Protein AF-A0A7C3K8A3-F1 (afdb_monomer)

Sequence (135 aa):
MPVVFFILYAIAVWIAVFLIRRRWIALITLALSLAPIGGFSHVCVLFLPFAQSEPAETWLYYVALAYAVVILCVGLVIALRPPRLPPGHCHRCRYDLSGIAGTVCPECGAAIDTSTGAGATAPLDSEHKVKPAAT

pLDDT: mean 82.84, std 11.64, range [53.03, 96.19]

Structure (mmCIF, N/CA/C/O backbone):
data_AF-A0A7C3K8A3-F1
#
_entry.id   AF-A0A7C3K8A3-F1
#
loop_
_atom_site.group_PDB
_atom_site.id
_atom_site.type_symbol
_atom_site.label_atom_id
_atom_site.label_alt_id
_atom_site.label_comp_id
_atom_site.label_asym_id
_atom_site.label_entity_id
_atom_site.label_seq_id
_atom_site.pdbx_PDB_ins_code
_atom_site.Cartn_x
_atom_site.Cartn_y
_atom_site.Cartn_z
_atom_site.occupancy
_atom_site.B_iso_or_equiv
_atom_site.auth_seq_id
_atom_site.auth_comp_id
_atom_site.auth_asym_id
_atom_site.auth_atom_id
_atom_site.pdbx_PDB_model_num
ATOM 1 N N . MET A 1 1 ? 16.242 -13.545 -10.972 1.00 73.56 1 MET A N 1
ATOM 2 C CA . MET A 1 1 ? 14.850 -13.620 -10.464 1.00 73.56 1 MET A CA 1
ATOM 3 C C . MET A 1 1 ? 14.275 -12.214 -10.215 1.00 73.56 1 MET A C 1
ATOM 5 O O . MET A 1 1 ? 13.866 -11.925 -9.096 1.00 73.56 1 MET A O 1
ATOM 9 N N . PRO A 1 2 ? 14.233 -11.315 -11.218 1.00 77.12 2 PRO A N 1
ATOM 10 C CA . PRO A 1 2 ? 13.771 -9.932 -11.016 1.00 77.12 2 PRO A CA 1
ATOM 11 C C . PRO A 1 2 ? 12.314 -9.856 -10.528 1.00 77.12 2 PRO A C 1
ATOM 13 O O . PRO A 1 2 ? 11.988 -9.027 -9.688 1.00 77.12 2 PRO A O 1
ATOM 16 N N . VAL A 1 3 ? 11.464 -10.790 -10.966 1.00 81.25 3 VAL A N 1
ATOM 17 C CA . VAL A 1 3 ? 10.042 -10.875 -10.585 1.00 81.25 3 VAL A CA 1
ATOM 18 C C . VAL A 1 3 ? 9.837 -10.984 -9.068 1.00 81.25 3 VAL A C 1
ATOM 20 O O . VAL A 1 3 ? 8.957 -10.329 -8.519 1.00 81.25 3 VAL A O 1
ATOM 23 N N . VAL A 1 4 ? 10.669 -11.762 -8.365 1.00 87.69 4 VAL A N 1
ATOM 24 C CA . VAL A 1 4 ? 10.536 -11.955 -6.909 1.00 87.69 4 VAL A CA 1
ATOM 25 C C . VAL A 1 4 ? 10.790 -10.647 -6.156 1.00 87.69 4 VAL A C 1
ATOM 27 O O . VAL A 1 4 ? 10.057 -10.327 -5.223 1.00 87.69 4 VAL A O 1
ATOM 30 N N . PHE A 1 5 ? 11.773 -9.855 -6.594 1.00 87.94 5 PHE A N 1
ATOM 31 C CA . PHE A 1 5 ? 12.060 -8.550 -5.995 1.00 87.94 5 PHE A CA 1
ATOM 32 C C . PHE A 1 5 ? 10.886 -7.585 -6.144 1.00 87.94 5 PHE A C 1
ATOM 34 O O . PHE A 1 5 ? 10.539 -6.909 -5.178 1.00 87.94 5 PHE A O 1
ATOM 41 N N . PHE A 1 6 ? 10.231 -7.567 -7.309 1.00 86.38 6 PHE A N 1
ATOM 42 C CA . PHE A 1 6 ? 9.035 -6.753 -7.513 1.00 86.38 6 PHE A CA 1
ATOM 43 C C . PHE A 1 6 ? 7.921 -7.146 -6.544 1.00 86.38 6 PHE A C 1
ATOM 45 O O . PHE A 1 6 ? 7.355 -6.267 -5.890 1.00 86.38 6 PHE A O 1
ATOM 52 N N . ILE A 1 7 ? 7.634 -8.443 -6.405 1.00 91.50 7 ILE A N 1
ATOM 53 C CA . ILE A 1 7 ? 6.567 -8.936 -5.520 1.00 91.50 7 ILE A CA 1
ATOM 54 C C . ILE A 1 7 ? 6.844 -8.546 -4.065 1.00 91.50 7 ILE A C 1
ATOM 56 O O . ILE A 1 7 ? 5.972 -7.985 -3.401 1.00 91.50 7 ILE A O 1
ATOM 60 N N . LEU A 1 8 ? 8.063 -8.790 -3.574 1.00 94.94 8 LEU A N 1
ATOM 61 C CA . LEU A 1 8 ? 8.453 -8.416 -2.211 1.00 94.94 8 LEU A CA 1
ATOM 62 C C . LEU A 1 8 ? 8.361 -6.903 -1.990 1.00 94.94 8 LEU A C 1
ATOM 64 O O . LEU A 1 8 ? 7.886 -6.462 -0.944 1.00 94.94 8 LEU A O 1
ATOM 68 N N . TYR A 1 9 ? 8.757 -6.115 -2.990 1.00 93.19 9 TYR A N 1
ATOM 69 C CA . TYR A 1 9 ? 8.633 -4.663 -2.963 1.00 93.19 9 TYR A CA 1
ATOM 70 C C . TYR A 1 9 ? 7.170 -4.213 -2.831 1.00 93.19 9 TYR A C 1
ATOM 72 O O . TYR A 1 9 ? 6.857 -3.414 -1.950 1.00 93.19 9 TYR A O 1
ATOM 80 N N . ALA A 1 10 ? 6.255 -4.762 -3.637 1.00 93.69 10 ALA A N 1
ATOM 81 C CA . ALA A 1 10 ? 4.830 -4.430 -3.547 1.00 93.69 10 ALA A CA 1
ATOM 82 C C . ALA A 1 10 ? 4.236 -4.797 -2.183 1.00 93.69 10 ALA A C 1
ATOM 84 O O . ALA A 1 10 ? 3.538 -3.982 -1.579 1.00 93.69 10 ALA A O 1
ATOM 85 N N . ILE A 1 11 ? 4.560 -5.986 -1.662 1.00 95.81 11 ILE A N 1
ATOM 86 C CA . ILE A 1 11 ? 4.117 -6.422 -0.331 1.00 95.81 11 ILE A CA 1
ATOM 87 C C . ILE A 1 11 ? 4.616 -5.448 0.743 1.00 95.81 11 ILE A C 1
ATOM 89 O O . ILE A 1 11 ? 3.832 -5.028 1.593 1.00 95.81 11 ILE A O 1
ATOM 93 N N . ALA A 1 12 ? 5.887 -5.040 0.691 1.00 95.38 12 ALA A N 1
ATOM 94 C CA . ALA A 1 12 ? 6.451 -4.083 1.639 1.00 95.38 12 ALA A CA 1
ATOM 95 C C . ALA A 1 12 ? 5.743 -2.718 1.577 1.00 95.38 12 ALA A C 1
ATOM 97 O O . ALA A 1 12 ? 5.400 -2.161 2.622 1.00 95.38 12 ALA A O 1
ATOM 98 N N . VAL A 1 13 ? 5.460 -2.209 0.371 1.00 93.50 13 VAL A N 1
ATOM 99 C CA . VAL A 1 13 ? 4.698 -0.964 0.172 1.00 93.50 13 VAL A CA 1
ATOM 100 C C . VAL A 1 13 ? 3.294 -1.089 0.763 1.00 93.50 13 VAL A C 1
ATOM 102 O O . VAL A 1 13 ? 2.861 -0.207 1.504 1.00 93.50 13 VAL A O 1
ATOM 105 N N . TRP A 1 14 ? 2.584 -2.189 0.506 1.00 95.44 14 TRP A N 1
ATOM 106 C CA . TRP A 1 14 ? 1.239 -2.397 1.046 1.00 95.44 14 TRP A CA 1
ATOM 107 C C . TRP A 1 14 ? 1.222 -2.550 2.566 1.00 95.44 14 TRP A C 1
ATOM 109 O O . TRP A 1 14 ? 0.335 -1.990 3.210 1.00 95.44 14 TRP A O 1
ATOM 119 N N . ILE A 1 15 ? 2.204 -3.238 3.157 1.00 93.38 15 ILE A N 1
ATOM 120 C CA . ILE A 1 15 ? 2.361 -3.317 4.617 1.00 93.38 15 ILE A CA 1
ATOM 121 C C . ILE A 1 15 ? 2.610 -1.920 5.189 1.00 93.38 15 ILE A C 1
ATOM 123 O O . ILE A 1 15 ? 1.942 -1.529 6.144 1.00 93.38 15 ILE A O 1
ATOM 127 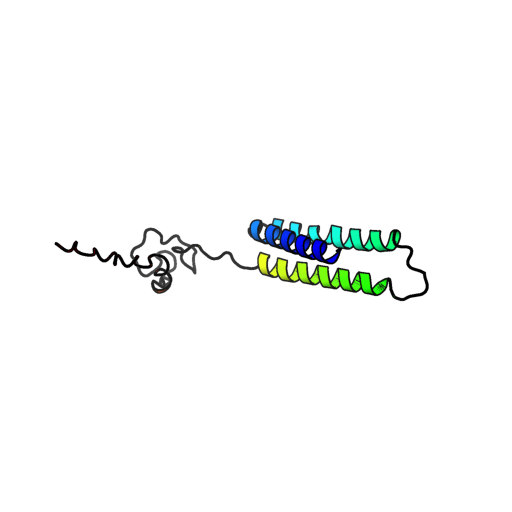N N . ALA A 1 16 ? 3.508 -1.134 4.592 1.00 91.56 16 ALA A N 1
ATOM 128 C CA . ALA A 1 16 ? 3.775 0.231 5.038 1.00 91.56 16 ALA A CA 1
ATOM 129 C C . ALA A 1 16 ? 2.509 1.106 4.980 1.00 91.56 16 ALA A C 1
ATOM 131 O O . ALA A 1 16 ? 2.169 1.770 5.960 1.00 91.56 16 ALA A O 1
ATOM 132 N N . VAL A 1 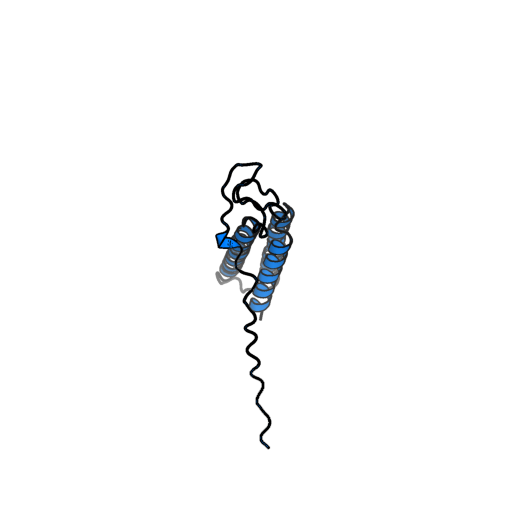17 ? 1.756 1.048 3.876 1.00 91.50 17 VAL A N 1
ATOM 133 C CA . VAL A 1 17 ? 0.474 1.758 3.724 1.00 91.50 17 VAL A CA 1
ATOM 134 C C . VAL A 1 17 ? -0.549 1.286 4.760 1.00 91.50 17 VAL A C 1
ATOM 136 O O . VAL A 1 17 ? -1.230 2.111 5.369 1.00 91.50 17 VAL A O 1
ATOM 139 N N . PHE A 1 18 ? -0.632 -0.020 5.019 1.00 90.62 18 PHE A N 1
ATOM 140 C CA . PHE A 1 18 ? -1.535 -0.590 6.019 1.00 90.62 18 PHE A CA 1
ATOM 141 C C . PHE A 1 18 ? -1.210 -0.110 7.440 1.00 90.62 18 PHE A C 1
ATOM 143 O O . PHE A 1 18 ? -2.116 0.261 8.191 1.00 90.62 18 PHE A O 1
ATOM 150 N N . LEU A 1 19 ? 0.076 -0.064 7.801 1.00 89.06 19 LEU A N 1
ATOM 151 C CA . LEU A 1 19 ? 0.536 0.404 9.110 1.00 89.06 19 LEU A CA 1
ATOM 152 C C . LEU A 1 19 ? 0.323 1.915 9.287 1.00 89.06 19 LEU A C 1
ATOM 154 O O . LEU A 1 19 ? -0.032 2.372 10.374 1.00 89.06 19 LEU A O 1
ATOM 158 N N . ILE A 1 20 ? 0.478 2.693 8.212 1.00 89.06 20 ILE A N 1
ATOM 159 C CA . ILE A 1 20 ? 0.416 4.163 8.232 1.00 89.06 20 ILE A CA 1
ATOM 160 C C . ILE A 1 20 ? -0.984 4.692 7.840 1.00 89.06 20 ILE A C 1
ATOM 162 O O . ILE A 1 20 ? -1.200 5.902 7.756 1.00 89.06 20 ILE A O 1
ATOM 166 N N . ARG A 1 21 ? -1.988 3.808 7.696 1.00 80.69 21 ARG A N 1
ATOM 167 C CA . ARG A 1 21 ? -3.351 4.088 7.180 1.00 80.69 21 ARG A CA 1
ATOM 168 C C . ARG A 1 21 ? -4.092 5.288 7.787 1.00 80.69 21 ARG A C 1
ATOM 170 O O . ARG A 1 21 ? -5.107 5.722 7.263 1.00 80.69 21 ARG A O 1
ATOM 177 N N . ARG A 1 22 ? -3.651 5.789 8.944 1.00 72.31 22 ARG A N 1
ATOM 178 C CA . ARG A 1 22 ? -4.342 6.807 9.750 1.00 72.31 22 ARG A CA 1
ATOM 179 C C . ARG A 1 22 ? -3.901 8.247 9.466 1.00 72.31 22 ARG A C 1
ATOM 181 O O . ARG A 1 22 ? -4.381 9.154 10.141 1.00 72.31 22 ARG A O 1
ATOM 188 N N . ARG A 1 23 ? -2.969 8.475 8.535 1.00 79.56 23 ARG A N 1
ATOM 189 C CA . ARG A 1 23 ? -2.425 9.810 8.232 1.00 79.56 23 ARG A CA 1
ATOM 190 C C . ARG A 1 23 ? -2.284 10.017 6.726 1.00 79.56 23 ARG A C 1
ATOM 192 O O . ARG A 1 23 ? -2.037 9.064 5.997 1.00 79.56 23 ARG A O 1
ATOM 199 N N . TRP A 1 24 ? -2.322 11.280 6.291 1.00 85.00 24 TRP A N 1
ATOM 200 C CA . TRP A 1 24 ? -1.955 11.723 4.931 1.00 85.00 24 TRP A CA 1
ATOM 201 C C . TRP A 1 24 ? -0.601 11.163 4.456 1.00 85.00 24 TRP A C 1
ATOM 203 O O . TRP A 1 24 ? -0.359 11.034 3.261 1.00 85.00 24 TRP A O 1
ATOM 213 N N . ILE A 1 25 ? 0.245 10.744 5.400 1.00 88.62 25 ILE A N 1
ATOM 214 C CA . ILE A 1 25 ? 1.499 10.027 5.169 1.00 88.62 25 ILE A CA 1
ATOM 215 C C . ILE A 1 25 ? 1.293 8.767 4.309 1.00 88.62 25 ILE A C 1
ATOM 217 O O . ILE A 1 25 ? 2.141 8.497 3.473 1.00 88.62 25 ILE A O 1
ATOM 221 N N . ALA A 1 26 ? 0.171 8.043 4.420 1.00 86.38 26 ALA A N 1
ATOM 222 C CA . ALA A 1 26 ? -0.088 6.867 3.582 1.00 86.38 26 ALA A CA 1
ATOM 223 C C . ALA A 1 26 ? -0.123 7.212 2.081 1.00 86.38 26 ALA A C 1
ATOM 225 O O . ALA A 1 26 ? 0.432 6.474 1.269 1.00 86.38 26 ALA A O 1
ATOM 226 N N . LEU A 1 27 ? -0.710 8.360 1.717 1.00 89.00 27 LEU A N 1
ATOM 227 C CA . LEU A 1 27 ? -0.717 8.848 0.335 1.00 89.00 27 LEU A CA 1
ATOM 228 C C . LEU A 1 27 ? 0.683 9.272 -0.115 1.00 89.00 27 LEU A C 1
ATOM 230 O O . LEU A 1 27 ? 1.071 8.984 -1.242 1.00 89.00 27 LEU A O 1
ATOM 234 N N . ILE A 1 28 ? 1.463 9.894 0.776 1.00 92.69 28 ILE A N 1
ATOM 235 C CA . ILE A 1 28 ? 2.857 10.267 0.495 1.00 92.69 28 ILE A CA 1
ATOM 236 C C . ILE A 1 28 ? 3.710 9.016 0.266 1.00 92.69 28 ILE A C 1
ATOM 238 O O . ILE A 1 28 ? 4.455 8.964 -0.705 1.00 92.69 28 ILE A O 1
ATOM 242 N N . THR A 1 29 ? 3.583 7.988 1.109 1.00 91.00 29 THR A N 1
ATOM 243 C CA . THR A 1 29 ? 4.299 6.712 0.951 1.00 91.00 29 THR A CA 1
ATOM 244 C C . THR A 1 29 ? 3.943 6.037 -0.372 1.00 91.00 29 THR A C 1
ATOM 246 O O . THR A 1 29 ? 4.825 5.544 -1.073 1.00 91.00 29 THR A O 1
ATOM 249 N N . LEU A 1 30 ? 2.661 6.054 -0.742 1.00 90.88 30 LEU A N 1
ATOM 250 C CA . LEU A 1 30 ? 2.166 5.478 -1.988 1.00 90.88 30 LEU A CA 1
ATOM 251 C C . LEU A 1 30 ? 2.681 6.251 -3.216 1.00 90.88 30 LEU A C 1
ATOM 253 O O . LEU A 1 30 ? 3.174 5.633 -4.155 1.00 90.88 30 LEU A O 1
ATOM 257 N N . ALA A 1 31 ? 2.686 7.586 -3.178 1.00 92.62 31 ALA A N 1
ATOM 258 C CA . ALA A 1 31 ? 3.287 8.413 -4.227 1.00 92.62 31 ALA A CA 1
ATOM 259 C C . ALA A 1 31 ? 4.810 8.207 -4.332 1.00 92.62 31 ALA A C 1
ATOM 261 O O . ALA A 1 31 ? 5.343 8.046 -5.428 1.00 92.62 31 ALA A O 1
ATOM 262 N N . LEU A 1 32 ? 5.509 8.139 -3.194 1.00 94.25 32 LEU A N 1
ATOM 263 C CA . LEU A 1 32 ? 6.957 7.931 -3.142 1.00 94.25 32 LEU A CA 1
ATOM 264 C C . LEU A 1 32 ? 7.365 6.553 -3.684 1.00 94.25 32 LEU A C 1
ATOM 266 O O . LEU A 1 32 ? 8.446 6.415 -4.251 1.00 94.25 32 LEU A O 1
ATOM 270 N N . SER A 1 33 ? 6.490 5.547 -3.576 1.00 91.38 33 SER A N 1
ATOM 271 C CA . SER A 1 33 ? 6.738 4.207 -4.123 1.00 91.38 33 SER A CA 1
ATOM 272 C C . SER A 1 33 ? 6.820 4.160 -5.658 1.00 91.38 33 SER A C 1
ATOM 274 O O . SER A 1 33 ? 7.395 3.233 -6.222 1.00 91.38 33 SER A O 1
ATOM 276 N N . LEU A 1 34 ? 6.325 5.186 -6.359 1.00 92.69 34 LEU A N 1
ATOM 277 C CA . LEU A 1 34 ? 6.439 5.275 -7.819 1.00 92.69 34 LEU A CA 1
ATOM 278 C C . LEU A 1 34 ? 7.845 5.670 -8.288 1.00 92.69 34 LEU A C 1
ATOM 280 O O . LEU A 1 34 ? 8.264 5.268 -9.374 1.00 92.69 34 LEU A O 1
ATOM 284 N N . ALA A 1 35 ? 8.586 6.425 -7.472 1.00 93.06 35 ALA A N 1
ATOM 285 C CA . ALA A 1 35 ? 9.919 6.916 -7.814 1.00 93.06 35 ALA A CA 1
ATOM 286 C C . ALA A 1 35 ? 10.918 5.794 -8.163 1.00 93.06 35 ALA A C 1
ATOM 288 O O . ALA A 1 35 ? 11.543 5.880 -9.220 1.00 93.06 35 ALA A O 1
ATOM 289 N N . PRO A 1 36 ? 11.064 4.714 -7.368 1.00 90.12 36 PRO A N 1
ATOM 290 C CA . PRO A 1 36 ? 11.964 3.618 -7.722 1.00 90.12 36 PRO A CA 1
ATOM 291 C C . PRO A 1 36 ? 11.496 2.815 -8.942 1.00 90.12 36 PRO A C 1
ATOM 293 O O . PRO A 1 36 ? 12.348 2.319 -9.671 1.00 90.12 36 PRO A O 1
ATOM 296 N N . ILE A 1 37 ? 10.188 2.719 -9.221 1.00 89.56 37 ILE A N 1
ATOM 297 C CA . ILE A 1 37 ? 9.683 2.048 -10.436 1.00 89.56 37 ILE A CA 1
ATOM 298 C C . ILE A 1 37 ? 10.098 2.840 -11.682 1.00 89.56 37 ILE A C 1
ATOM 300 O O . ILE A 1 37 ? 10.645 2.269 -12.629 1.00 89.56 37 ILE A O 1
ATOM 304 N N . GLY A 1 38 ? 9.892 4.161 -11.663 1.00 87.50 38 GLY A N 1
ATOM 305 C CA . GLY A 1 38 ? 10.313 5.051 -12.746 1.00 87.50 38 GLY A CA 1
ATOM 306 C C . GLY A 1 38 ? 11.834 5.093 -12.903 1.00 87.50 38 GLY A C 1
ATOM 307 O O . GLY A 1 38 ? 12.341 4.952 -14.014 1.00 87.50 38 GLY A O 1
ATOM 308 N N . GLY A 1 39 ? 12.562 5.202 -11.788 1.00 88.62 39 GLY A N 1
ATOM 309 C CA . GLY A 1 39 ? 14.025 5.215 -11.763 1.00 88.62 39 GLY A CA 1
ATOM 310 C C . GLY A 1 39 ? 14.632 3.921 -12.300 1.00 88.62 39 GLY A C 1
ATOM 311 O O . GLY A 1 39 ? 15.495 3.974 -13.169 1.00 88.62 39 GLY A O 1
ATOM 312 N N . PHE A 1 40 ? 14.143 2.761 -11.855 1.00 88.19 40 PHE A N 1
ATOM 313 C CA . PHE A 1 40 ? 14.605 1.464 -12.352 1.00 88.19 40 PHE A CA 1
ATOM 314 C C . PHE A 1 40 ? 14.323 1.298 -13.847 1.00 88.19 40 PHE A C 1
ATOM 316 O O . PHE A 1 40 ? 15.215 0.906 -14.592 1.00 88.19 40 PHE A O 1
ATOM 323 N N . SER A 1 41 ? 13.120 1.668 -14.299 1.00 84.69 41 SER A N 1
ATOM 324 C CA . SER A 1 41 ? 12.761 1.610 -15.723 1.00 84.69 41 SER A CA 1
ATOM 325 C C . SER A 1 41 ? 13.684 2.493 -16.571 1.00 84.69 41 SER A C 1
ATOM 327 O O . SER A 1 41 ? 14.166 2.056 -17.611 1.00 84.69 41 SER A O 1
ATOM 329 N N . HIS A 1 42 ? 13.988 3.709 -16.107 1.00 85.88 42 HIS A N 1
ATOM 330 C CA . HIS A 1 42 ? 14.885 4.632 -16.804 1.00 85.88 42 HIS A CA 1
ATOM 331 C C . HIS A 1 42 ? 16.338 4.131 -16.833 1.00 85.88 42 HIS A C 1
ATOM 333 O O . HIS A 1 42 ? 16.973 4.152 -17.883 1.00 85.88 42 HIS A O 1
ATOM 339 N N . VAL A 1 43 ? 16.847 3.611 -15.710 1.00 88.50 43 VAL A N 1
ATOM 340 C CA . VAL A 1 43 ? 18.188 3.004 -15.626 1.00 88.50 43 VAL A CA 1
ATOM 341 C C . VAL A 1 43 ? 18.295 1.788 -16.546 1.00 88.50 43 VAL A C 1
ATOM 343 O O . VAL A 1 43 ? 19.290 1.653 -17.251 1.00 88.50 43 VAL A O 1
ATOM 346 N N . CYS A 1 44 ? 17.277 0.925 -16.595 1.00 83.56 44 CYS A N 1
ATOM 347 C CA . CYS A 1 44 ? 17.265 -0.219 -17.506 1.00 83.56 44 CYS A CA 1
ATOM 348 C C . CYS A 1 44 ? 17.379 0.208 -18.971 1.00 83.56 44 CYS A C 1
ATOM 350 O O . CYS A 1 44 ? 18.142 -0.413 -19.701 1.00 83.56 44 CYS A O 1
ATOM 352 N N . VAL A 1 45 ? 16.689 1.273 -19.385 1.00 81.19 45 VAL A N 1
ATOM 353 C CA . VAL A 1 45 ? 16.788 1.791 -20.760 1.00 81.19 45 VAL A CA 1
ATOM 354 C C . VAL A 1 45 ? 18.156 2.406 -21.053 1.00 81.19 45 VAL A C 1
ATOM 356 O O . VAL A 1 45 ? 18.676 2.235 -22.148 1.00 81.19 45 VAL A O 1
ATOM 359 N N . LEU A 1 46 ? 18.781 3.072 -20.079 1.00 86.44 46 LEU A N 1
ATOM 360 C CA . LEU A 1 46 ? 20.108 3.666 -20.271 1.00 86.44 46 LEU A CA 1
ATOM 361 C C . LEU A 1 46 ? 21.246 2.633 -20.312 1.00 86.44 46 LEU A C 1
ATOM 363 O O . LEU A 1 46 ? 22.230 2.844 -21.015 1.00 86.44 46 LEU A O 1
ATOM 367 N N . PHE A 1 47 ? 21.147 1.554 -19.529 1.00 86.75 47 PHE A N 1
ATOM 368 C CA . PHE A 1 47 ? 22.254 0.613 -19.316 1.00 86.75 47 PHE A CA 1
ATOM 369 C C . PHE A 1 47 ? 22.135 -0.706 -20.074 1.00 86.75 47 PHE A C 1
ATOM 371 O O . PHE A 1 47 ? 23.150 -1.383 -20.239 1.00 86.75 47 PHE A O 1
ATOM 378 N N . LEU A 1 48 ? 20.940 -1.113 -20.506 1.00 81.56 48 LEU A N 1
ATOM 379 C CA . LEU A 1 48 ? 20.801 -2.316 -21.320 1.00 81.56 48 LEU A CA 1
ATOM 380 C C . LEU A 1 48 ? 21.052 -1.929 -22.779 1.00 81.56 48 LEU A C 1
ATOM 382 O O . LEU A 1 48 ? 20.268 -1.158 -23.328 1.00 81.56 48 LEU A O 1
ATOM 386 N N . PRO A 1 49 ? 22.112 -2.449 -23.427 1.00 71.94 49 PRO A N 1
ATOM 387 C CA . PRO A 1 49 ? 22.339 -2.245 -24.849 1.00 71.94 49 PRO A CA 1
ATOM 388 C C . PRO A 1 49 ? 21.310 -3.075 -25.624 1.00 71.94 49 PRO A C 1
ATOM 390 O O . PRO A 1 49 ? 21.609 -4.152 -26.140 1.00 71.94 49 PRO A O 1
ATOM 393 N N . PHE A 1 50 ? 20.061 -2.614 -25.648 1.00 66.25 50 PHE A N 1
ATOM 394 C CA . PHE A 1 50 ? 19.053 -3.161 -26.537 1.00 66.25 50 PHE A CA 1
ATOM 395 C C . PHE A 1 50 ? 19.439 -2.768 -27.961 1.00 66.25 50 PHE A C 1
ATOM 397 O O . PHE A 1 50 ? 19.652 -1.599 -28.276 1.00 66.25 50 PHE A O 1
ATOM 404 N N . ALA A 1 51 ? 19.606 -3.775 -28.815 1.00 63.91 51 ALA A N 1
ATOM 405 C CA . ALA A 1 51 ? 19.845 -3.568 -30.232 1.00 63.91 51 ALA A CA 1
ATOM 406 C C . ALA A 1 51 ? 18.701 -2.710 -30.800 1.00 63.91 51 ALA A C 1
ATOM 408 O O . ALA A 1 51 ? 17.536 -3.077 -30.658 1.00 63.91 51 ALA A O 1
ATOM 409 N N . GLN A 1 52 ? 19.047 -1.578 -31.423 1.00 67.50 52 GLN A N 1
ATOM 410 C CA . GLN A 1 52 ? 18.159 -0.493 -31.880 1.00 67.50 52 GLN A CA 1
ATOM 411 C C . GLN A 1 52 ? 17.012 -0.896 -32.840 1.00 67.50 52 GLN A C 1
ATOM 413 O O . GLN A 1 52 ? 16.311 -0.024 -33.345 1.00 67.50 52 GLN A O 1
ATOM 418 N N . SER A 1 53 ? 16.813 -2.180 -33.144 1.00 65.56 53 SER A N 1
ATOM 419 C CA . SER A 1 53 ? 15.924 -2.643 -34.214 1.00 65.56 53 SER A CA 1
ATOM 420 C C . SER A 1 53 ? 14.595 -3.260 -33.765 1.00 65.56 53 SER A C 1
ATOM 422 O O . SER A 1 53 ? 13.825 -3.665 -34.628 1.00 65.56 53 SER A O 1
ATOM 424 N N . GLU A 1 54 ? 14.285 -3.340 -32.469 1.00 68.88 54 GLU A N 1
ATOM 425 C CA . GLU A 1 54 ? 13.056 -3.997 -31.989 1.00 68.88 54 GLU A CA 1
ATOM 426 C C . GLU A 1 54 ? 12.189 -3.049 -31.135 1.00 68.88 54 GLU A C 1
ATOM 428 O O . GLU A 1 54 ? 12.731 -2.307 -30.314 1.00 68.88 54 GLU A O 1
ATOM 433 N N . PRO A 1 55 ? 10.841 -3.132 -31.199 1.00 69.62 55 PRO A N 1
ATOM 434 C CA . PRO A 1 55 ? 9.902 -2.439 -30.294 1.00 69.62 55 PRO A CA 1
ATOM 435 C C . PRO A 1 55 ? 9.991 -2.923 -28.825 1.00 69.62 55 PRO A C 1
ATOM 437 O O . PRO A 1 55 ? 9.086 -2.714 -28.012 1.00 69.62 55 PRO A O 1
ATOM 440 N N . ALA A 1 56 ? 11.096 -3.582 -28.474 1.00 63.91 56 ALA A N 1
ATOM 441 C CA . ALA A 1 56 ? 11.406 -4.147 -27.176 1.00 63.91 56 ALA A CA 1
ATOM 442 C C . ALA A 1 56 ? 11.467 -3.085 -26.061 1.00 63.91 56 ALA A C 1
ATOM 444 O O . ALA A 1 56 ? 11.272 -3.402 -24.892 1.00 63.91 56 ALA A O 1
ATOM 445 N N . GLU A 1 57 ? 11.696 -1.816 -26.385 1.00 68.19 57 GLU A N 1
ATOM 446 C CA . GLU A 1 57 ? 11.757 -0.770 -25.361 1.00 68.19 57 GLU A CA 1
ATOM 447 C C . GLU A 1 57 ? 10.369 -0.431 -24.804 1.00 68.19 57 GLU A C 1
ATOM 449 O O . GLU A 1 57 ? 10.214 -0.164 -23.613 1.00 68.19 57 GLU A O 1
ATOM 454 N N . THR A 1 58 ? 9.319 -0.505 -25.629 1.00 80.38 58 THR A N 1
ATOM 455 C CA . THR A 1 58 ? 7.986 -0.028 -25.235 1.00 80.38 58 THR A CA 1
ATOM 456 C C . THR A 1 58 ? 7.271 -0.990 -24.281 1.00 80.38 58 THR A C 1
ATOM 458 O O . THR A 1 58 ? 6.582 -0.546 -23.361 1.00 80.38 58 THR A O 1
ATOM 461 N N . TRP A 1 59 ? 7.447 -2.310 -24.433 1.00 83.69 59 TRP A N 1
ATOM 462 C CA . TRP A 1 59 ? 6.759 -3.278 -23.563 1.00 83.69 59 TRP A CA 1
ATOM 463 C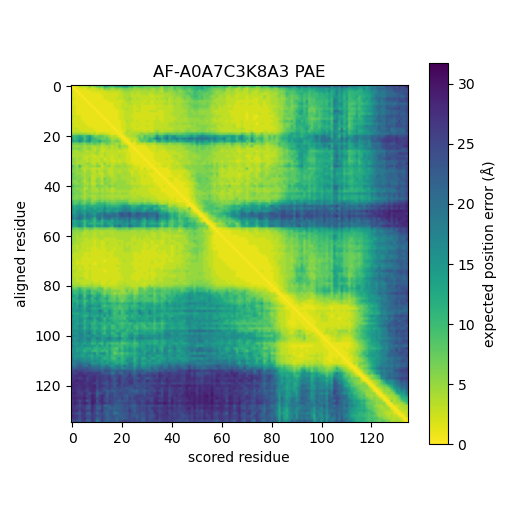 C . TRP A 1 59 ? 7.248 -3.225 -22.115 1.00 83.69 59 TRP A C 1
ATOM 465 O O . TRP A 1 59 ? 6.433 -3.394 -21.209 1.00 83.69 59 TRP A O 1
ATOM 475 N N . LEU A 1 60 ? 8.536 -2.942 -21.876 1.00 82.81 60 LEU A N 1
ATOM 476 C CA . LEU A 1 60 ? 9.075 -2.834 -20.518 1.00 82.81 60 LEU A CA 1
ATOM 477 C C . LEU A 1 60 ? 8.391 -1.687 -19.760 1.00 82.81 60 LEU A C 1
ATOM 479 O O . LEU A 1 60 ? 7.984 -1.860 -18.610 1.00 82.81 60 LEU A O 1
ATOM 483 N N . TYR A 1 61 ? 8.183 -0.550 -20.433 1.00 83.88 61 TYR A N 1
ATOM 484 C CA . TYR A 1 61 ? 7.422 0.573 -19.887 1.00 83.88 61 TYR A CA 1
ATOM 485 C C . TYR A 1 61 ? 5.965 0.207 -19.617 1.00 83.88 61 TYR A C 1
ATOM 487 O O . TYR A 1 61 ? 5.453 0.547 -18.552 1.00 83.88 61 TYR A O 1
ATOM 495 N N . TYR A 1 62 ? 5.299 -0.515 -20.524 1.00 88.00 62 TYR A N 1
ATOM 496 C CA . TYR A 1 62 ? 3.919 -0.956 -20.297 1.00 88.00 62 TYR A CA 1
ATOM 497 C C . TYR A 1 62 ? 3.800 -1.915 -19.111 1.00 88.00 62 TYR A C 1
ATOM 499 O O . TYR A 1 62 ? 2.878 -1.774 -18.310 1.00 88.00 62 TYR A O 1
ATOM 507 N N . VAL A 1 63 ? 4.740 -2.851 -18.954 1.00 87.81 63 VAL A N 1
ATOM 508 C CA . VAL A 1 63 ? 4.766 -3.771 -17.808 1.00 87.81 63 VAL A CA 1
ATOM 509 C C . VAL A 1 63 ? 5.027 -3.011 -16.509 1.00 87.81 63 VAL A C 1
ATOM 511 O O . VAL A 1 63 ? 4.303 -3.214 -15.534 1.00 87.81 63 VAL A O 1
ATOM 514 N N . ALA A 1 64 ? 6.003 -2.098 -16.487 1.00 88.19 64 ALA A N 1
ATOM 515 C CA . ALA A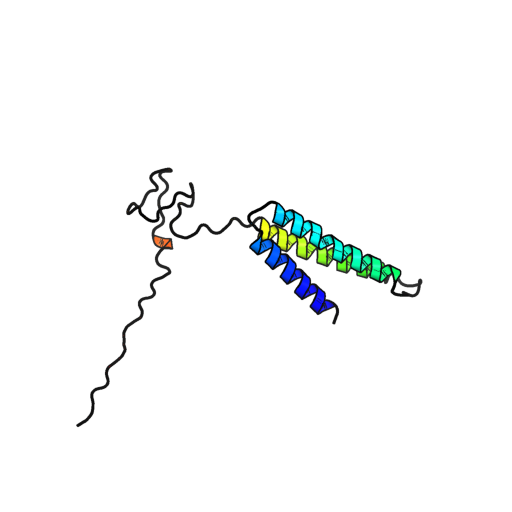 1 64 ? 6.288 -1.267 -15.319 1.00 88.19 64 ALA A CA 1
ATOM 516 C C . ALA A 1 64 ? 5.095 -0.371 -14.944 1.00 88.19 64 ALA A C 1
ATOM 518 O O . ALA A 1 64 ? 4.753 -0.252 -13.766 1.00 88.19 64 ALA A O 1
ATOM 519 N N . LEU A 1 65 ? 4.422 0.211 -15.941 1.00 89.88 65 LEU A N 1
ATOM 520 C CA . LEU A 1 65 ? 3.225 1.027 -15.753 1.00 89.88 65 LEU A CA 1
ATOM 521 C C . LEU A 1 65 ? 2.063 0.195 -15.206 1.00 89.88 65 LEU A C 1
ATOM 523 O O . LEU A 1 65 ? 1.448 0.591 -14.219 1.00 89.88 65 LEU A O 1
ATOM 527 N N . ALA A 1 66 ? 1.781 -0.968 -15.799 1.00 93.12 66 ALA A N 1
ATOM 528 C CA . ALA A 1 66 ? 0.747 -1.877 -15.312 1.00 93.12 66 ALA A CA 1
ATOM 529 C C . ALA A 1 66 ? 1.015 -2.281 -13.856 1.00 93.12 66 ALA A C 1
ATOM 531 O O . ALA A 1 66 ? 0.107 -2.277 -13.024 1.00 93.12 66 ALA A O 1
ATOM 532 N N . TYR A 1 67 ? 2.278 -2.549 -13.522 1.00 91.25 67 TYR A N 1
ATOM 533 C CA . TYR A 1 67 ? 2.690 -2.876 -12.164 1.00 91.25 67 TYR A CA 1
ATOM 534 C C . TYR A 1 67 ? 2.478 -1.718 -11.181 1.00 91.25 67 TYR A C 1
ATOM 536 O O . TYR A 1 67 ? 1.908 -1.909 -10.104 1.00 91.25 67 TYR A O 1
ATOM 544 N N . ALA A 1 68 ? 2.874 -0.504 -11.569 1.00 92.31 68 ALA A N 1
ATOM 545 C CA . ALA A 1 68 ? 2.640 0.706 -10.788 1.00 92.31 68 ALA A CA 1
ATOM 546 C C . ALA A 1 68 ? 1.142 0.927 -10.529 1.00 92.31 68 ALA A C 1
ATOM 548 O O . ALA A 1 68 ? 0.748 1.171 -9.390 1.00 92.31 68 ALA A O 1
ATOM 549 N N . VAL A 1 69 ? 0.298 0.766 -11.553 1.00 95.31 69 VAL A N 1
ATOM 550 C CA . VAL A 1 69 ? -1.164 0.881 -11.427 1.00 95.31 69 VAL A CA 1
ATOM 551 C C . VAL A 1 69 ? -1.712 -0.132 -10.423 1.00 95.31 69 VAL A C 1
ATOM 553 O O . VAL A 1 69 ? -2.493 0.247 -9.554 1.00 95.31 69 VAL A O 1
ATOM 556 N N . VAL A 1 70 ? -1.275 -1.394 -10.471 1.00 95.69 70 VAL A N 1
ATOM 557 C CA . VAL A 1 70 ? -1.713 -2.419 -9.506 1.00 95.69 70 VAL A CA 1
ATOM 558 C C . VAL A 1 70 ? -1.326 -2.042 -8.074 1.00 95.69 70 VAL A C 1
ATOM 560 O O . VAL A 1 70 ? -2.174 -2.103 -7.179 1.00 95.69 70 VAL A O 1
ATOM 563 N N . ILE A 1 71 ? -0.082 -1.604 -7.843 1.00 94.00 71 ILE A N 1
ATOM 564 C CA . ILE A 1 71 ? 0.369 -1.162 -6.512 1.00 94.00 71 ILE A CA 1
ATOM 565 C C . ILE A 1 71 ? -0.483 0.007 -6.014 1.00 94.00 71 ILE A C 1
ATOM 567 O O . ILE A 1 71 ? -0.934 -0.028 -4.865 1.00 94.00 71 ILE A O 1
ATOM 571 N N . LEU A 1 72 ? -0.729 1.004 -6.871 1.00 94.88 72 LEU A N 1
ATOM 572 C CA . LEU A 1 72 ? -1.535 2.181 -6.548 1.00 94.88 72 LEU A CA 1
ATOM 573 C C . LEU A 1 72 ? -2.980 1.805 -6.226 1.00 94.88 72 LEU A C 1
ATOM 575 O O . LEU A 1 72 ? -3.486 2.220 -5.190 1.00 94.88 72 LEU A O 1
ATOM 579 N N . CYS A 1 73 ? -3.640 1.008 -7.068 1.00 96.19 73 CYS A N 1
ATOM 580 C CA . CYS A 1 73 ? -5.033 0.612 -6.867 1.00 96.19 73 CYS A CA 1
ATOM 581 C C . CYS A 1 73 ? -5.209 -0.168 -5.561 1.00 96.19 73 CYS A C 1
ATOM 583 O O . CYS A 1 73 ? -6.068 0.176 -4.749 1.00 96.19 73 CYS A O 1
ATOM 585 N N . VAL A 1 74 ? -4.374 -1.185 -5.322 1.00 95.81 74 VAL A N 1
ATOM 586 C CA . VAL A 1 74 ? -4.452 -1.998 -4.098 1.00 95.81 74 VAL A CA 1
ATOM 587 C C . VAL A 1 74 ? -4.110 -1.159 -2.866 1.00 95.81 74 VAL A C 1
ATOM 589 O O . VAL A 1 74 ? -4.845 -1.183 -1.878 1.00 95.81 74 VAL A O 1
ATOM 592 N N . GLY A 1 75 ? -3.042 -0.361 -2.930 1.00 92.69 75 GLY A N 1
ATOM 593 C CA . GLY A 1 75 ? -2.641 0.521 -1.838 1.00 92.69 75 GLY A CA 1
ATOM 594 C C . GLY A 1 75 ? -3.699 1.581 -1.518 1.00 92.69 75 GLY A C 1
ATOM 595 O O . GLY A 1 75 ? -3.974 1.834 -0.347 1.00 92.69 75 GLY A O 1
ATOM 596 N N . LEU A 1 76 ? -4.365 2.139 -2.533 1.00 93.50 76 LEU A N 1
ATOM 597 C CA . LEU A 1 76 ? -5.449 3.105 -2.363 1.00 93.50 76 LEU A CA 1
ATOM 598 C C . LEU A 1 76 ? -6.673 2.460 -1.707 1.00 93.50 76 LEU A C 1
ATOM 600 O O . LEU A 1 76 ? -7.226 3.027 -0.770 1.00 93.50 76 LEU A O 1
ATOM 604 N N . VAL A 1 77 ? -7.061 1.251 -2.124 1.00 94.50 77 VAL A N 1
ATOM 605 C CA . VAL A 1 77 ? -8.152 0.502 -1.473 1.00 94.50 77 VAL A CA 1
ATOM 606 C C . VAL A 1 77 ? -7.839 0.240 0.004 1.00 94.50 77 VAL A C 1
ATOM 608 O O . VAL A 1 77 ? -8.719 0.385 0.855 1.00 94.50 77 VAL A O 1
ATOM 611 N N . ILE A 1 78 ? -6.590 -0.108 0.334 1.00 91.38 78 ILE A N 1
ATOM 612 C CA . ILE A 1 78 ? -6.146 -0.306 1.722 1.00 91.38 78 ILE A CA 1
ATOM 613 C C . ILE A 1 78 ? -6.177 1.012 2.508 1.00 91.38 78 ILE A C 1
ATOM 615 O O . ILE A 1 78 ? -6.643 1.026 3.648 1.00 91.38 78 ILE A O 1
ATOM 619 N N . ALA A 1 79 ? -5.716 2.113 1.913 1.00 89.75 79 ALA A N 1
ATOM 620 C CA . ALA A 1 79 ? -5.679 3.427 2.552 1.00 89.75 79 ALA A CA 1
ATOM 621 C C . ALA A 1 79 ? -7.082 4.013 2.790 1.00 89.75 79 ALA A C 1
ATOM 623 O O . ALA A 1 79 ? -7.314 4.655 3.812 1.00 89.75 79 ALA A O 1
ATOM 624 N N . LEU A 1 80 ? -8.024 3.775 1.871 1.00 89.81 80 LEU A N 1
ATOM 625 C CA . LEU A 1 80 ? -9.403 4.265 1.960 1.00 89.81 80 LEU A CA 1
ATOM 626 C C . LEU A 1 80 ? -10.306 3.390 2.836 1.00 89.81 80 LEU A C 1
ATOM 628 O O . LEU A 1 80 ? -11.395 3.823 3.218 1.00 89.81 80 LEU A O 1
ATOM 632 N N . ARG A 1 81 ? -9.890 2.161 3.166 1.00 89.50 81 ARG A N 1
ATOM 633 C CA . ARG A 1 81 ? -10.673 1.278 4.037 1.00 89.50 81 ARG A C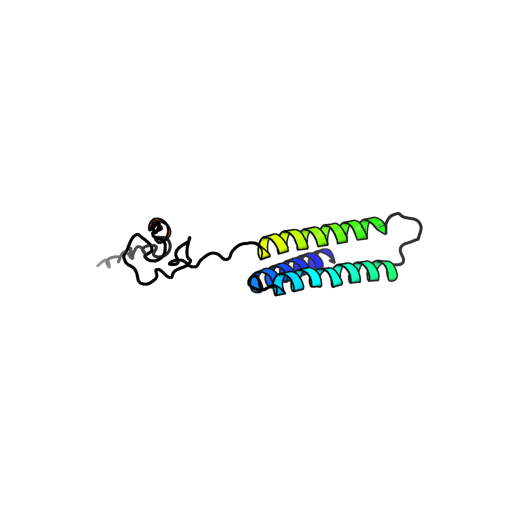A 1
ATOM 634 C C . ARG A 1 81 ? -10.831 1.924 5.421 1.00 89.50 81 ARG A C 1
ATOM 636 O O . ARG A 1 81 ? -9.830 2.118 6.117 1.00 89.50 81 ARG A O 1
ATOM 643 N N . PRO A 1 82 ? -12.072 2.196 5.875 1.00 81.81 82 PRO A N 1
ATOM 644 C CA . PRO A 1 82 ? -12.285 2.734 7.207 1.00 81.81 82 PRO A CA 1
ATOM 645 C C . PRO A 1 82 ? -11.742 1.745 8.249 1.00 81.81 82 PRO A C 1
ATOM 647 O O . PRO A 1 82 ? -11.887 0.525 8.082 1.00 81.81 82 PRO A O 1
ATOM 650 N N . PRO A 1 83 ? -11.093 2.232 9.322 1.00 76.75 83 PRO A N 1
ATOM 651 C CA . PRO A 1 83 ? -10.619 1.357 10.379 1.00 76.75 83 PRO A CA 1
ATOM 652 C C . PRO A 1 83 ? -11.811 0.584 10.941 1.00 76.75 83 PRO A C 1
ATOM 654 O O . PRO A 1 83 ? -12.852 1.175 11.234 1.00 76.75 83 PRO A O 1
ATOM 657 N N . ARG A 1 84 ? -11.657 -0.737 11.094 1.00 79.69 84 ARG A N 1
ATOM 658 C CA . ARG A 1 84 ? -12.621 -1.532 11.860 1.00 79.69 84 ARG A CA 1
ATOM 659 C C . ARG A 1 84 ? -12.727 -0.888 13.240 1.00 79.69 84 ARG A C 1
ATOM 661 O O . ARG A 1 84 ? -11.700 -0.714 13.900 1.00 79.69 84 ARG A O 1
ATOM 668 N N . LEU A 1 85 ? -13.933 -0.469 13.617 1.00 79.88 85 LEU A N 1
ATOM 669 C CA . LEU A 1 85 ? -14.183 -0.008 14.974 1.00 79.88 85 LEU A CA 1
ATOM 670 C C . LEU A 1 85 ? -13.854 -1.171 15.918 1.00 79.88 85 LEU A C 1
ATOM 672 O O . LEU A 1 85 ? -14.273 -2.296 15.630 1.00 79.88 85 LEU A O 1
ATOM 676 N N . PRO A 1 86 ? -13.080 -0.938 16.990 1.00 79.62 86 PRO A N 1
ATOM 677 C CA . PRO A 1 86 ? -12.903 -1.957 18.007 1.00 79.62 86 PRO A CA 1
ATOM 678 C C . PRO A 1 86 ? -14.279 -2.359 18.567 1.00 79.62 86 PRO A C 1
ATOM 680 O O . PRO A 1 86 ? -15.187 -1.520 18.613 1.00 79.62 86 PRO A O 1
ATOM 683 N N . PRO A 1 87 ? -14.456 -3.634 18.955 1.00 80.81 87 PRO A N 1
ATOM 684 C CA . PRO A 1 87 ? -15.685 -4.069 19.604 1.00 80.81 87 PRO A CA 1
ATOM 685 C C . PRO A 1 87 ? -15.952 -3.205 20.843 1.00 80.81 87 PRO A C 1
ATOM 687 O O . PRO A 1 87 ? -15.020 -2.746 21.503 1.00 80.81 87 PRO A O 1
ATOM 690 N N . GLY A 1 88 ? -17.229 -2.945 21.122 1.00 86.38 88 GLY A N 1
ATOM 691 C CA . GLY A 1 88 ? -17.635 -2.076 22.227 1.00 86.38 88 GLY A CA 1
ATOM 692 C C . GLY A 1 88 ? -17.666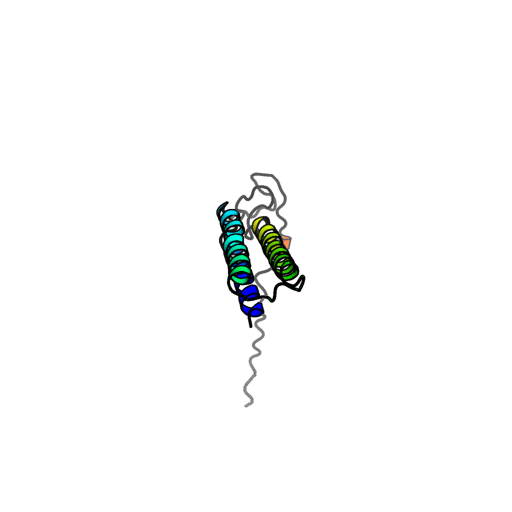 -0.582 21.899 1.00 86.38 88 GLY A C 1
ATOM 693 O O . GLY A 1 88 ? -17.711 0.210 22.819 1.00 86.38 88 GLY A O 1
ATOM 694 N N . HIS A 1 89 ? -17.654 -0.162 20.629 1.00 89.19 89 HIS A N 1
ATOM 695 C CA . HIS A 1 89 ? -17.922 1.235 20.249 1.00 89.19 89 HIS A CA 1
ATOM 696 C C . HIS A 1 89 ? -19.191 1.342 19.400 1.00 89.19 89 HIS A C 1
ATOM 698 O O . HIS A 1 89 ? -19.454 0.492 18.550 1.00 89.19 89 HIS A O 1
ATOM 704 N N . CYS A 1 90 ? -19.963 2.416 19.577 1.00 87.81 90 CYS A N 1
ATOM 705 C CA . CYS A 1 90 ? -21.149 2.666 18.761 1.00 87.81 90 CYS A CA 1
ATOM 706 C C . CYS A 1 90 ? -20.770 2.877 17.283 1.00 87.81 90 CYS A C 1
ATOM 708 O O . CYS A 1 90 ? -19.960 3.745 16.959 1.00 87.81 90 CYS A O 1
ATOM 710 N N . HIS A 1 91 ? -21.410 2.154 16.359 1.00 85.31 91 HIS A N 1
ATOM 711 C CA . HIS A 1 91 ? -21.142 2.280 14.919 1.00 85.31 91 HIS A CA 1
ATOM 712 C C . HIS A 1 91 ? -21.482 3.657 14.334 1.00 85.31 91 HIS A C 1
ATOM 714 O O . HIS A 1 91 ? -20.905 4.045 13.318 1.00 85.31 91 HIS A O 1
ATOM 720 N N . ARG A 1 92 ? -22.397 4.397 14.974 1.00 86.31 92 ARG A N 1
ATOM 721 C CA . ARG A 1 92 ? -22.876 5.694 14.487 1.00 86.31 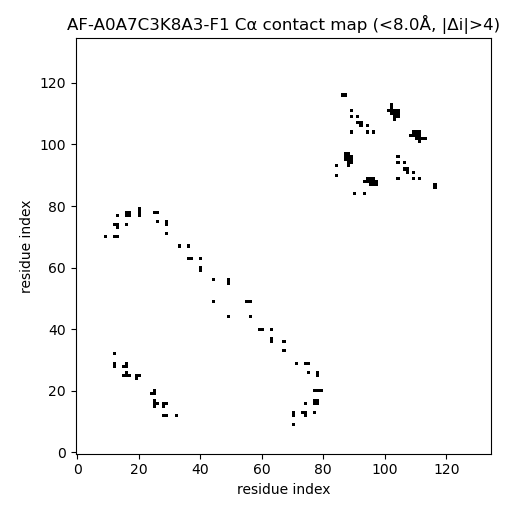92 ARG A CA 1
ATOM 722 C C . ARG A 1 92 ? -22.040 6.857 15.016 1.00 86.31 92 ARG A C 1
ATOM 724 O O . ARG A 1 92 ? -21.468 7.595 14.222 1.00 86.31 92 ARG A O 1
ATOM 731 N N . CYS A 1 93 ? -21.947 7.012 16.338 1.00 89.81 93 CYS A N 1
ATOM 732 C CA . CYS A 1 93 ? -21.241 8.140 16.962 1.00 89.81 93 CYS A CA 1
ATOM 733 C C . CYS A 1 93 ? -19.825 7.810 17.462 1.00 89.81 93 CYS A C 1
ATOM 735 O O . CYS A 1 93 ? -19.105 8.718 17.864 1.00 89.81 93 CYS A O 1
ATOM 737 N N . ARG A 1 94 ? -19.400 6.539 17.422 1.00 88.12 94 ARG A N 1
ATOM 738 C CA . ARG A 1 94 ? -18.114 6.051 17.962 1.00 88.12 94 ARG A CA 1
ATOM 739 C C . ARG A 1 94 ? -17.929 6.234 19.472 1.00 88.12 94 ARG A C 1
ATOM 741 O O . ARG A 1 94 ? -16.796 6.168 19.937 1.00 88.12 94 ARG A O 1
ATOM 748 N N . TYR A 1 95 ? -19.011 6.434 20.224 1.00 88.56 95 TYR A N 1
ATOM 749 C CA . TYR A 1 95 ? -18.964 6.455 21.685 1.00 88.56 95 TYR A CA 1
ATOM 750 C C . TYR A 1 95 ? -18.537 5.088 22.231 1.00 88.56 95 TYR A C 1
ATOM 752 O O . TYR A 1 95 ? -18.965 4.060 21.697 1.00 88.56 95 TYR A O 1
ATOM 760 N N . ASP A 1 96 ? -17.699 5.085 23.265 1.00 91.25 96 ASP A N 1
ATOM 761 C CA . ASP A 1 96 ? -17.245 3.867 23.931 1.00 91.25 96 ASP A CA 1
ATOM 762 C C . ASP A 1 96 ? -18.368 3.299 24.813 1.00 91.25 96 ASP A C 1
ATOM 764 O O . ASP A 1 96 ? -18.865 3.948 25.729 1.00 91.25 96 ASP A O 1
ATOM 768 N N . LEU A 1 97 ? -18.801 2.084 24.499 1.00 90.69 97 LEU A N 1
ATOM 769 C CA . LEU A 1 97 ? -19.874 1.360 25.175 1.00 90.69 97 LEU A CA 1
ATOM 770 C C . LEU A 1 97 ? -19.331 0.405 26.250 1.00 90.69 97 LEU A C 1
ATOM 772 O O . LEU A 1 97 ? -20.114 -0.345 26.829 1.00 90.69 97 LEU A O 1
ATOM 776 N N . SER A 1 98 ? -18.021 0.425 26.535 1.00 88.06 98 SER A N 1
ATOM 777 C CA . SER A 1 98 ? -17.335 -0.518 27.435 1.00 88.06 98 SER A CA 1
ATOM 778 C C . SER A 1 98 ? -17.807 -0.527 28.902 1.00 88.06 98 SER A C 1
ATOM 780 O O . SER A 1 98 ? -17.348 -1.358 29.679 1.00 88.06 98 SER A O 1
ATOM 782 N N . GLY A 1 99 ? -18.769 0.315 29.288 1.00 86.25 99 GLY A N 1
ATOM 783 C CA . GLY A 1 99 ? -19.354 0.346 30.636 1.00 86.25 99 GLY A CA 1
ATOM 784 C C . GLY A 1 99 ? -20.873 0.523 30.685 1.00 86.25 99 GLY A C 1
ATOM 785 O O . GLY A 1 99 ? -21.408 0.823 31.749 1.00 86.25 99 GLY A O 1
ATOM 786 N N . ILE A 1 100 ? -21.581 0.379 29.559 1.00 87.12 100 ILE A N 1
ATOM 787 C CA . ILE A 1 100 ? -23.027 0.630 29.484 1.00 87.12 100 ILE A CA 1
ATOM 788 C C . ILE A 1 100 ? -23.776 -0.693 29.309 1.00 87.12 100 ILE A C 1
ATOM 790 O O . ILE A 1 100 ? -23.592 -1.392 28.320 1.00 87.12 100 ILE A O 1
ATOM 794 N N . ALA A 1 101 ? -24.671 -1.013 30.247 1.00 85.31 101 ALA A N 1
ATOM 795 C CA . ALA A 1 101 ? -25.518 -2.214 30.201 1.00 85.31 101 ALA A CA 1
ATOM 796 C C . ALA A 1 101 ? -26.794 -2.052 29.342 1.00 85.31 101 ALA A C 1
ATOM 798 O O . ALA A 1 101 ? -27.664 -2.920 29.335 1.00 85.31 101 ALA A O 1
ATOM 799 N N . GLY A 1 102 ? -26.942 -0.922 28.649 1.00 85.50 102 GLY A N 1
ATOM 800 C CA . GLY A 1 102 ? -28.102 -0.612 27.816 1.00 85.50 102 GLY A CA 1
ATOM 801 C C . GLY A 1 102 ? -28.020 -1.199 26.406 1.00 85.50 102 GLY A C 1
ATOM 802 O O . GLY A 1 102 ? -26.946 -1.488 25.890 1.00 85.50 102 GLY A O 1
ATOM 803 N N . THR A 1 103 ? -29.175 -1.312 25.750 1.00 88.94 103 THR A N 1
ATOM 804 C CA . THR A 1 103 ? -29.301 -1.677 24.327 1.00 88.94 103 THR A CA 1
ATOM 805 C C . THR A 1 103 ? -29.345 -0.458 23.407 1.00 88.94 103 THR A C 1
ATOM 807 O O . THR A 1 103 ? -29.513 -0.607 22.202 1.00 88.94 103 THR A O 1
ATOM 810 N N . VAL A 1 104 ? -29.214 0.754 23.950 1.00 93.00 104 VAL A N 1
ATOM 811 C CA . VAL A 1 104 ? -29.311 2.014 23.208 1.00 93.00 104 VAL A CA 1
ATOM 812 C C . VAL A 1 104 ? -28.140 2.911 23.592 1.00 93.00 104 VAL A C 1
ATOM 814 O O . VAL A 1 104 ? -27.833 3.080 24.771 1.00 93.00 104 VAL A O 1
ATOM 817 N N . CYS A 1 105 ? -27.477 3.491 22.595 1.00 92.38 105 CYS A N 1
ATOM 818 C CA . CYS A 1 105 ? -26.410 4.457 22.817 1.00 92.38 105 CYS A CA 1
ATOM 819 C C . CYS A 1 105 ? -26.988 5.760 23.406 1.00 92.38 105 CYS A C 1
ATOM 821 O O . CYS A 1 105 ? -27.871 6.347 22.778 1.00 92.38 105 CYS A O 1
ATOM 823 N N . PRO A 1 106 ? -26.478 6.260 24.547 1.00 92.44 106 PRO A N 1
ATOM 824 C CA . PRO A 1 106 ? -27.023 7.456 25.195 1.00 92.44 106 PRO A CA 1
ATOM 825 C C . PRO A 1 106 ? -26.803 8.741 24.385 1.00 92.44 106 PRO A C 1
ATOM 827 O O . PRO A 1 106 ? -27.602 9.662 24.480 1.00 92.44 106 PRO A O 1
ATOM 830 N N . GLU A 1 107 ? -25.756 8.793 23.556 1.00 93.94 107 GLU A N 1
ATOM 831 C CA . GLU A 1 107 ? -25.428 9.980 22.754 1.00 93.94 107 GLU A CA 1
ATOM 832 C C . GLU A 1 107 ? -26.304 10.113 21.505 1.00 93.94 107 GLU A C 1
ATOM 834 O O . GLU A 1 107 ? -26.754 11.198 21.156 1.00 93.94 107 GLU A O 1
ATOM 839 N N . CYS A 1 108 ? -26.530 9.008 20.787 1.00 92.88 108 CYS A N 1
ATOM 840 C CA . CYS A 1 108 ? -27.170 9.054 19.467 1.00 92.88 108 CYS A CA 1
ATOM 841 C C . CYS A 1 108 ? -28.494 8.293 19.367 1.00 92.88 108 CYS A C 1
ATOM 843 O O . CYS A 1 108 ? -29.104 8.289 18.297 1.00 92.88 108 CYS A O 1
ATOM 845 N N . GLY A 1 109 ? -28.914 7.604 20.431 1.00 93.12 109 GLY A N 1
ATOM 846 C CA . GLY A 1 109 ? -30.140 6.805 20.451 1.00 93.12 109 GLY A CA 1
ATOM 847 C C . GLY A 1 109 ? -30.115 5.573 19.538 1.00 93.12 109 GLY A C 1
ATOM 848 O O . GLY A 1 109 ? -31.142 4.925 19.365 1.00 93.12 109 GLY A O 1
ATOM 849 N N . ALA A 1 110 ? -28.976 5.239 18.919 1.00 91.25 110 ALA A N 1
ATOM 850 C CA . ALA A 1 110 ? -28.872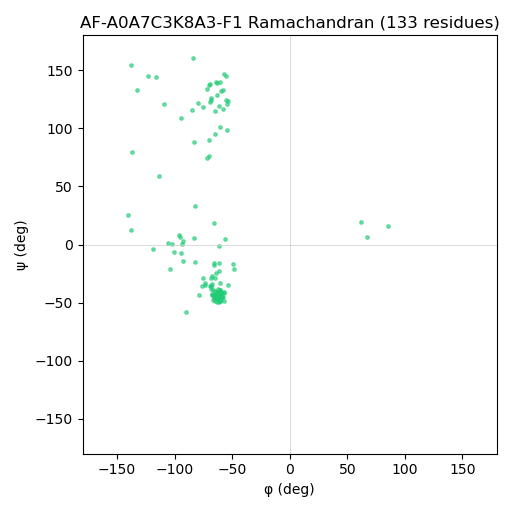 4.057 18.069 1.00 91.25 110 ALA A CA 1
ATOM 851 C C . ALA A 1 110 ? -28.931 2.778 18.915 1.00 91.25 110 ALA A C 1
ATOM 853 O O . ALA A 1 110 ? -28.276 2.700 19.958 1.00 91.25 110 ALA A O 1
ATOM 854 N N . ALA A 1 111 ? -29.676 1.778 18.439 1.00 90.44 111 ALA A N 1
ATOM 855 C CA . ALA A 1 111 ? -29.681 0.451 19.038 1.00 90.44 111 ALA A CA 1
ATOM 856 C C . ALA A 1 111 ? -28.283 -0.187 18.937 1.00 90.44 111 ALA A C 1
ATOM 858 O O . ALA A 1 111 ? -27.579 -0.038 17.936 1.00 90.44 111 ALA A O 1
ATOM 859 N N . ILE A 1 112 ? -27.872 -0.857 20.007 1.00 86.06 112 ILE A N 1
ATOM 860 C CA . ILE A 1 112 ? -26.624 -1.600 20.118 1.00 86.06 112 ILE A CA 1
ATOM 861 C C . ILE A 1 112 ? -26.959 -3.044 19.758 1.00 86.06 112 ILE A C 1
ATOM 863 O O . ILE A 1 112 ? -27.630 -3.733 20.525 1.00 86.06 112 ILE A O 1
ATOM 867 N N . ASP A 1 113 ? -26.499 -3.499 18.593 1.00 77.19 113 ASP A N 1
ATOM 868 C CA . ASP A 1 113 ? -26.688 -4.880 18.148 1.00 77.19 113 ASP A CA 1
ATOM 869 C C . ASP A 1 113 ? -25.835 -5.826 19.009 1.00 77.19 113 ASP A C 1
ATOM 871 O O . ASP A 1 113 ? -24.674 -6.126 18.708 1.00 77.19 113 ASP A O 1
ATOM 875 N N . THR A 1 114 ? -26.413 -6.310 20.110 1.00 67.12 114 THR A N 1
ATOM 876 C CA . THR A 1 114 ? -25.788 -7.257 21.050 1.00 67.12 114 THR A CA 1
ATOM 877 C C . THR A 1 114 ? -25.423 -8.597 20.406 1.00 67.12 114 THR A C 1
ATOM 879 O O . THR A 1 114 ? -24.584 -9.323 20.940 1.00 67.12 114 THR A O 1
ATOM 882 N N . SER A 1 115 ? -25.958 -8.909 19.222 1.00 62.44 115 SER A N 1
ATOM 883 C CA . SER A 1 115 ? -25.641 -10.125 18.463 1.00 62.44 115 SER A CA 1
ATOM 884 C C . SER A 1 115 ? -24.198 -10.189 17.952 1.00 62.44 115 SER A C 1
ATOM 886 O O . SER A 1 115 ? -23.730 -11.266 17.593 1.00 62.44 115 SER A O 1
ATOM 888 N N . THR A 1 116 ? -23.467 -9.070 17.928 1.00 58.81 116 THR A N 1
ATOM 889 C CA . THR A 1 116 ? -22.107 -9.016 17.354 1.00 58.81 116 THR A CA 1
ATOM 890 C C . THR A 1 116 ? -20.998 -9.226 18.404 1.00 58.81 116 THR A C 1
ATOM 892 O O . THR A 1 116 ? -19.829 -9.373 18.053 1.00 58.81 116 THR A O 1
ATOM 895 N N . GLY A 1 117 ? -21.340 -9.289 19.699 1.00 53.03 117 GLY A N 1
ATOM 896 C CA . GLY A 1 117 ? -20.376 -9.425 20.805 1.00 53.03 117 GLY A CA 1
ATOM 897 C C . GLY A 1 117 ? -20.067 -10.857 21.264 1.00 53.03 117 GLY A C 1
ATOM 898 O O . GLY A 1 117 ? -19.074 -11.068 21.956 1.00 53.03 117 GLY A O 1
ATOM 899 N N . ALA A 1 118 ? -20.859 -11.859 20.872 1.00 53.09 118 ALA A N 1
ATOM 900 C CA . ALA A 1 118 ? -20.738 -13.242 21.361 1.00 53.09 118 ALA A CA 1
ATOM 901 C C . ALA A 1 118 ? -19.652 -14.077 20.641 1.00 53.09 118 ALA A C 1
ATOM 903 O O . ALA A 1 118 ? -19.813 -15.274 20.426 1.00 53.09 118 ALA A O 1
ATOM 904 N N . GLY A 1 119 ? -18.552 -13.444 20.224 1.00 54.31 119 GLY A N 1
ATOM 905 C CA . GLY A 1 119 ? -17.496 -14.076 19.426 1.00 54.31 119 GLY A CA 1
ATOM 906 C C . GLY A 1 119 ? -16.220 -14.477 20.175 1.00 54.31 119 GLY A C 1
ATOM 907 O O . GLY A 1 119 ? -15.300 -14.958 19.525 1.00 54.31 119 GLY A O 1
ATOM 908 N N . ALA A 1 120 ? -16.098 -14.261 21.492 1.00 54.97 120 ALA A N 1
ATOM 909 C CA . ALA A 1 120 ? -14.797 -14.412 22.167 1.00 54.97 120 ALA A CA 1
ATOM 910 C C . ALA A 1 120 ? -14.823 -15.065 23.558 1.00 54.97 120 ALA A C 1
ATOM 912 O O . ALA A 1 120 ? -13.896 -14.880 24.339 1.00 54.97 120 ALA A O 1
ATOM 913 N N . THR A 1 121 ? -15.824 -15.889 23.847 1.00 54.19 121 THR A N 1
ATOM 914 C CA . THR A 1 121 ? -15.681 -16.954 24.848 1.00 54.19 121 THR A CA 1
ATOM 915 C C . THR A 1 121 ? -16.326 -18.202 24.276 1.00 54.19 121 THR A C 1
ATOM 917 O O . THR A 1 121 ? -17.473 -18.521 24.580 1.00 54.19 121 THR A O 1
ATOM 920 N N . ALA A 1 122 ? -15.597 -18.886 23.390 1.00 55.00 122 ALA A N 1
ATOM 921 C CA . ALA A 1 122 ? -15.851 -20.303 23.181 1.00 55.00 122 ALA A CA 1
ATOM 922 C C . ALA A 1 122 ? -15.787 -20.966 24.571 1.00 55.00 122 ALA A C 1
ATOM 924 O O . ALA A 1 122 ? -14.780 -20.774 25.264 1.00 55.00 122 ALA A O 1
ATOM 925 N N . PRO A 1 123 ? -16.837 -21.670 25.020 1.00 55.16 123 PRO A N 1
ATOM 926 C CA . PRO A 1 123 ? -16.739 -22.496 26.208 1.00 55.16 123 PRO A CA 1
ATOM 927 C C . PRO A 1 123 ? -15.615 -23.497 25.945 1.00 55.16 123 PRO A C 1
ATOM 929 O O . PRO A 1 123 ? -15.676 -24.277 24.996 1.00 55.16 123 PRO A O 1
ATOM 932 N N . LEU A 1 124 ? -14.546 -23.435 26.735 1.00 64.38 124 LEU A N 1
ATOM 933 C CA . LEU A 1 124 ? -13.662 -24.578 26.881 1.00 64.38 124 LEU A CA 1
ATOM 934 C C . LEU A 1 124 ? -14.516 -25.648 27.552 1.00 64.38 124 LEU A C 1
ATOM 936 O O . LEU A 1 124 ? -14.688 -25.613 28.769 1.00 64.38 124 LEU A O 1
ATOM 940 N N . ASP A 1 125 ? -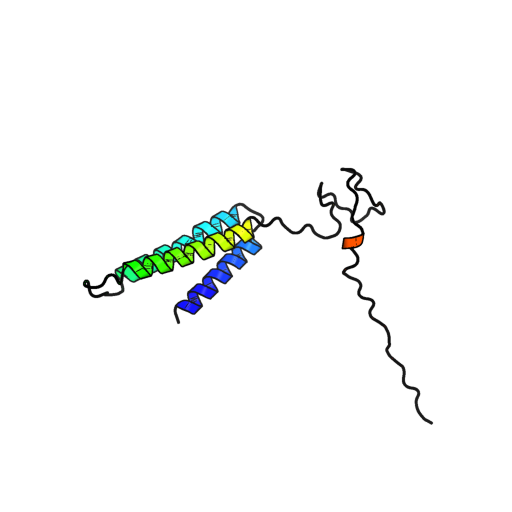15.098 -26.534 26.743 1.00 60.41 125 ASP A N 1
ATOM 941 C CA . ASP A 1 125 ? -15.717 -27.767 27.208 1.00 60.41 125 ASP A CA 1
ATOM 942 C C . ASP A 1 125 ? -14.671 -28.526 28.022 1.00 60.41 125 ASP A C 1
ATOM 944 O O . ASP A 1 125 ? -13.751 -29.178 27.520 1.00 60.41 125 ASP A O 1
ATOM 948 N N . SER A 1 126 ? -14.796 -28.368 29.331 1.00 61.38 126 SER A N 1
ATOM 949 C CA . SER A 1 126 ? -14.121 -29.130 30.354 1.00 61.38 126 SER A CA 1
ATOM 950 C C . SER A 1 126 ? -14.703 -30.540 30.359 1.00 61.38 126 SER A C 1
ATOM 952 O O . SER A 1 126 ? -15.482 -30.888 31.240 1.00 61.38 126 SER A O 1
ATOM 954 N N . GLU A 1 127 ? -14.324 -31.363 29.384 1.00 61.44 127 GLU A N 1
ATOM 955 C CA . GLU A 1 127 ? -14.569 -32.806 29.421 1.00 61.44 127 GLU A CA 1
ATOM 956 C C . GLU A 1 127 ? -13.236 -33.564 29.521 1.00 61.44 127 GLU A C 1
ATOM 958 O O . GLU A 1 127 ? -12.868 -34.385 28.684 1.00 61.44 127 GLU A O 1
ATOM 963 N N . HIS A 1 128 ? -12.469 -33.286 30.584 1.00 65.19 128 HIS A N 1
ATOM 964 C CA . HIS A 1 128 ? -11.392 -34.183 31.001 1.00 65.19 128 HIS A CA 1
ATOM 965 C C . HIS A 1 128 ? -11.989 -35.308 31.853 1.00 65.19 128 HIS A C 1
ATOM 967 O O . HIS A 1 128 ? -12.118 -35.224 33.073 1.00 65.19 128 HIS A O 1
ATOM 973 N N . LYS A 1 129 ? -12.406 -36.361 31.154 1.00 63.91 129 LYS A N 1
ATOM 974 C CA . LYS A 1 129 ? -12.921 -37.623 31.684 1.00 63.91 129 LYS A CA 1
ATOM 975 C C . LYS A 1 129 ? -11.857 -38.317 32.548 1.00 63.91 129 LYS A C 1
ATOM 977 O O . LYS A 1 129 ? -10.943 -38.953 32.026 1.00 63.91 129 LYS A O 1
ATOM 982 N N . VAL A 1 130 ? -11.979 -38.217 33.873 1.00 69.88 130 VAL A N 1
ATOM 983 C CA . VAL A 1 130 ? -11.166 -38.989 34.829 1.00 69.88 130 VAL A CA 1
ATOM 984 C C . VAL A 1 130 ? -11.502 -40.475 34.670 1.00 69.88 130 VAL A C 1
ATOM 986 O O . VAL A 1 130 ? -12.631 -40.905 34.900 1.00 69.88 130 VAL A O 1
ATOM 989 N N . LYS A 1 131 ? -10.516 -41.261 34.234 1.00 72.88 131 LYS A N 1
ATOM 990 C CA . LYS A 1 131 ? -10.606 -42.719 34.096 1.00 72.88 131 LYS A CA 1
ATOM 991 C C . LYS A 1 131 ? -10.415 -43.359 35.483 1.00 72.88 131 LYS A C 1
ATOM 993 O O . LYS A 1 131 ? -9.373 -43.113 36.089 1.00 72.88 131 LYS A O 1
ATOM 998 N N . PRO A 1 132 ? -11.365 -44.155 36.010 1.00 73.75 132 PRO A N 1
ATOM 999 C CA . PRO A 1 132 ? -11.181 -44.818 37.297 1.00 73.75 132 PRO A CA 1
ATOM 1000 C C . PRO A 1 132 ? -10.118 -45.922 37.199 1.00 73.75 132 PRO A C 1
ATOM 1002 O O . PRO A 1 132 ? -10.059 -46.664 36.215 1.00 73.75 132 PRO A O 1
ATOM 1005 N N . ALA A 1 133 ? -9.270 -45.996 38.226 1.00 70.50 133 ALA A N 1
ATOM 1006 C CA . ALA A 1 133 ? -8.245 -47.017 38.392 1.00 70.50 133 ALA A CA 1
ATOM 1007 C C . ALA A 1 133 ? -8.898 -48.381 38.663 1.00 70.50 133 ALA A C 1
ATOM 1009 O O . ALA A 1 133 ? -9.705 -48.515 39.582 1.00 70.50 133 ALA A O 1
ATOM 1010 N N . ALA A 1 134 ? -8.559 -49.377 37.843 1.00 73.75 134 ALA A N 1
ATOM 1011 C CA . ALA A 1 134 ? -8.955 -50.761 38.067 1.00 73.75 134 ALA A CA 1
ATOM 1012 C C . ALA A 1 134 ? -8.159 -51.340 39.246 1.00 73.75 134 ALA A C 1
ATOM 1014 O O . ALA A 1 134 ? -6.948 -51.127 39.339 1.00 73.75 134 ALA A O 1
ATOM 1015 N N . THR A 1 135 ? -8.885 -52.012 40.137 1.00 76.62 135 THR A N 1
ATOM 1016 C CA . THR A 1 135 ? -8.390 -52.752 41.307 1.00 76.62 135 THR A CA 1
ATOM 1017 C C . THR A 1 135 ? -8.065 -54.187 40.920 1.00 76.62 135 THR A C 1
ATOM 1019 O O . THR A 1 135 ? -8.769 -54.710 40.025 1.00 76.62 135 THR A O 1
#

Foldseek 3Di:
DVVVVLVVLLVVLLVVLLVVLPDPVSVVSLVVSLVVLVVVLVVCVVPPPDPPPDPVNVVSVVVSVVSSVVSNVSSVCSSPDDPDLPPQADPPPRHGNVPPPDQADPPPRDGNPPVVPPPPDDPPPPPPPDDDDDD

Solvent-accessible surface area (backbone atoms only — not comparable to full-atom values): 8570 Å² total; per-residue (Å²): 118,71,66,58,57,53,52,56,49,49,52,51,52,42,51,53,28,57,77,37,40,89,44,76,58,25,59,50,54,58,57,57,60,48,51,60,56,53,48,49,55,52,49,49,64,74,70,49,88,68,68,94,83,57,80,68,68,57,56,57,53,51,52,52,48,55,50,52,51,52,51,49,53,55,38,47,55,56,45,69,50,75,78,80,75,63,87,56,42,41,90,84,82,61,47,79,42,83,84,59,93,64,57,50,41,89,88,75,66,46,74,52,72,70,85,76,69,84,78,81,74,78,77,79,79,83,74,82,77,81,77,83,84,84,130

Secondary structure (DSSP, 8-state):
-HHHHHHHHHHHHHHHHHHHTTSTHHHHHHHHTHHHHHHHHHHHHHHS---TTSTHHHHHHHHHHHHHHHHHHHHHHHHHSPPPPPTTB-TTT--B-TT---SB-TTT--B--GGGSTTS----------PPPP-

Radius of gyration: 26.72 Å; Cα contacts (8 Å, |Δi|>4): 82; chains: 1; bounding box: 52×64×76 Å

Nearest PDB structures (foldseek):
  9had-assembly1_A  TM=5.144E-01  e=5.482E+00  Dermatophagoides farinae
  6rd4-assembly1_M  TM=4.456E-01  e=8.557E+00  Polytomella sp. Pringsheim 198.80

Mean predicted aligned error: 11.24 Å